Protein AF-T1BMJ0-F1 (afdb_monomer_lite)

Structure (mmCIF, N/CA/C/O backbone):
data_AF-T1BMJ0-F1
#
_entry.id   AF-T1BMJ0-F1
#
loop_
_atom_site.group_PDB
_atom_site.id
_atom_site.type_symbol
_atom_site.label_atom_id
_atom_site.label_alt_id
_atom_site.label_comp_id
_atom_site.label_asym_id
_atom_site.label_entity_id
_atom_site.label_seq_id
_atom_site.pdbx_PDB_ins_code
_atom_site.Cartn_x
_atom_site.Cartn_y
_atom_site.Cartn_z
_atom_site.occupancy
_atom_site.B_iso_or_equiv
_atom_site.auth_seq_id
_atom_site.auth_comp_id
_atom_site.auth_asym_id
_atom_site.auth_atom_id
_atom_site.pdbx_PDB_model_num
ATOM 1 N N . MET A 1 1 ? 2.209 -10.570 15.126 1.00 58.22 1 MET A N 1
ATOM 2 C CA . MET A 1 1 ? 1.593 -9.908 16.295 1.00 58.22 1 MET A CA 1
ATOM 3 C C . MET A 1 1 ? 0.789 -8.749 15.740 1.00 58.22 1 MET A C 1
ATOM 5 O O . MET A 1 1 ? 1.388 -7.776 15.300 1.00 58.22 1 MET A O 1
ATOM 9 N N . GLU A 1 2 ? -0.524 -8.906 15.636 1.00 69.81 2 GLU A N 1
ATOM 10 C CA . GLU A 1 2 ? -1.412 -7.840 15.166 1.00 69.81 2 GLU A CA 1
ATOM 11 C C . GLU A 1 2 ? -1.509 -6.781 16.271 1.00 69.81 2 GLU A C 1
ATOM 13 O O . GLU A 1 2 ? -1.582 -7.116 17.456 1.00 69.81 2 GLU A O 1
ATOM 18 N N . ARG A 1 3 ? -1.397 -5.504 15.903 1.00 81.31 3 ARG A N 1
ATOM 19 C CA . ARG A 1 3 ? -1.438 -4.367 16.831 1.00 81.31 3 ARG A CA 1
ATOM 20 C C . ARG A 1 3 ? -2.395 -3.308 16.278 1.00 81.31 3 ARG A C 1
ATOM 22 O O . ARG A 1 3 ? -2.525 -3.226 15.057 1.00 81.31 3 ARG A O 1
ATOM 29 N N . PRO A 1 4 ? -3.028 -2.492 17.138 1.00 93.50 4 PRO A N 1
ATOM 30 C CA . PRO A 1 4 ? -3.847 -1.375 16.683 1.00 93.50 4 PRO A CA 1
ATOM 31 C C . PRO A 1 4 ? -3.044 -0.428 15.787 1.00 93.50 4 PRO A C 1
ATOM 33 O O . PRO A 1 4 ? -1.879 -0.139 16.072 1.00 93.50 4 PRO A O 1
ATOM 36 N N . ALA A 1 5 ? -3.678 0.066 14.727 1.00 95.94 5 ALA A N 1
ATOM 37 C CA . ALA A 1 5 ? -3.104 1.037 13.807 1.00 95.94 5 ALA A CA 1
ATOM 38 C C . ALA A 1 5 ? -4.186 2.001 13.311 1.00 95.94 5 ALA A C 1
ATOM 40 O O . ALA A 1 5 ? -5.369 1.667 13.292 1.00 95.94 5 ALA A O 1
ATOM 41 N N . ALA A 1 6 ? -3.756 3.188 12.896 1.00 97.06 6 ALA A N 1
ATOM 42 C CA . ALA A 1 6 ? -4.591 4.200 12.267 1.00 97.06 6 ALA A CA 1
ATOM 43 C C . ALA A 1 6 ? -3.889 4.701 11.000 1.00 97.06 6 ALA A C 1
ATOM 45 O O . ALA A 1 6 ? -2.658 4.742 10.952 1.00 9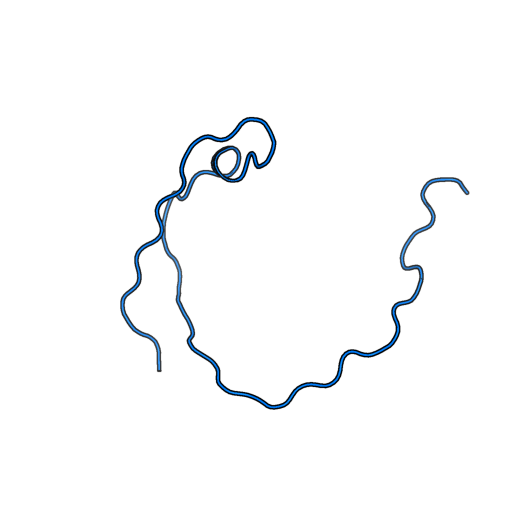7.06 6 ALA A O 1
ATOM 46 N N . LEU A 1 7 ? -4.672 5.073 9.987 1.00 97.38 7 LEU A N 1
ATOM 47 C CA . LEU A 1 7 ? -4.184 5.644 8.735 1.00 97.38 7 LEU A CA 1
ATOM 48 C C . LEU A 1 7 ? -5.053 6.845 8.359 1.00 97.38 7 LEU A C 1
ATOM 50 O O . LEU A 1 7 ? -6.270 6.716 8.252 1.00 97.38 7 LEU A O 1
ATOM 54 N N . GLU A 1 8 ? -4.416 7.990 8.132 1.00 98.06 8 GLU A N 1
ATOM 55 C CA . GLU A 1 8 ? -5.041 9.205 7.613 1.00 98.06 8 GLU A CA 1
ATOM 56 C C . GLU A 1 8 ? -4.346 9.598 6.307 1.00 98.06 8 GLU A C 1
ATOM 58 O O . GLU A 1 8 ? -3.127 9.468 6.177 1.00 98.06 8 GLU A O 1
ATOM 63 N N . LEU A 1 9 ? -5.129 10.049 5.326 1.00 98.25 9 LEU A N 1
ATOM 64 C CA . LEU A 1 9 ? -4.645 10.459 4.013 1.00 98.25 9 LEU A CA 1
ATOM 65 C C . LEU A 1 9 ? -4.997 11.928 3.777 1.00 98.25 9 LEU A C 1
ATOM 67 O O . LEU A 1 9 ? -6.116 12.360 4.048 1.00 98.25 9 LEU A O 1
ATOM 71 N N . HIS A 1 10 ? -4.055 12.681 3.213 1.00 98.06 10 HIS A N 1
ATOM 72 C CA . HIS A 1 10 ? -4.244 14.091 2.880 1.00 98.06 10 HIS A CA 1
ATOM 73 C C . HIS A 1 10 ? -4.299 14.296 1.368 1.00 98.06 10 HIS A C 1
ATOM 75 O O . HIS A 1 10 ? -3.701 13.541 0.600 1.00 98.06 10 HIS A O 1
ATOM 81 N N . GLN A 1 11 ? -5.029 15.328 0.954 1.00 97.88 11 GLN A N 1
ATOM 82 C CA . GLN A 1 11 ? -5.214 15.689 -0.448 1.00 97.88 11 GLN A CA 1
ATOM 83 C C . GLN A 1 11 ? -3.917 16.231 -1.053 1.00 97.88 11 GLN A C 1
ATOM 85 O O . GLN A 1 11 ? -3.270 17.104 -0.472 1.00 97.88 11 GLN A O 1
ATOM 90 N N . HIS A 1 12 ? -3.554 15.739 -2.239 1.00 98.31 12 HIS A N 1
ATOM 91 C CA . HIS A 1 12 ? -2.380 16.209 -2.969 1.00 98.31 12 HIS A CA 1
ATOM 92 C C . HIS A 1 12 ? -2.547 16.034 -4.483 1.00 98.31 12 HIS A C 1
ATOM 94 O O . HIS A 1 12 ? -2.828 14.941 -4.965 1.00 98.31 12 HIS A O 1
ATOM 100 N N . ALA A 1 13 ? -2.289 17.094 -5.253 1.00 96.94 13 ALA A N 1
ATOM 101 C CA . ALA A 1 13 ? -2.543 17.114 -6.698 1.00 96.94 13 ALA A CA 1
ATOM 102 C C . ALA A 1 13 ? -1.708 16.098 -7.505 1.00 96.94 13 ALA A C 1
ATOM 104 O O . ALA A 1 13 ? -2.193 15.542 -8.483 1.00 96.94 13 ALA A O 1
ATOM 105 N N . LEU A 1 14 ? -0.454 15.854 -7.106 1.00 97.75 14 LEU A N 1
ATOM 106 C CA . LEU A 1 14 ? 0.464 14.930 -7.802 1.00 97.75 14 LEU A CA 1
ATOM 107 C C . LEU A 1 14 ? 0.607 13.567 -7.107 1.00 97.75 14 LEU A C 1
ATOM 109 O O . LEU A 1 14 ? 1.382 12.727 -7.550 1.00 97.75 14 LEU A O 1
ATOM 113 N N . ALA A 1 15 ? -0.101 13.367 -5.995 1.00 97.06 15 ALA A N 1
ATOM 114 C CA . ALA A 1 15 ? -0.072 12.127 -5.224 1.00 97.06 15 ALA A CA 1
ATOM 115 C C . ALA A 1 15 ? -1.482 11.864 -4.673 1.00 97.06 15 ALA A C 1
ATOM 117 O O . ALA A 1 15 ? -1.703 12.025 -3.471 1.00 97.06 15 ALA A O 1
ATOM 118 N N . PRO A 1 16 ? -2.444 11.519 -5.548 1.00 96.75 16 PRO A N 1
ATOM 119 C CA . PRO A 1 16 ? -3.867 11.463 -5.218 1.00 96.75 16 PRO A CA 1
ATOM 120 C C . PRO A 1 16 ? -4.224 10.188 -4.435 1.00 96.75 16 PRO A C 1
ATOM 122 O O . PRO A 1 16 ? -5.120 9.431 -4.789 1.00 96.75 16 PRO A O 1
ATOM 125 N N . VAL A 1 17 ? -3.498 9.913 -3.349 1.00 97.31 17 VAL A N 1
ATOM 126 C CA . VAL A 1 17 ? -3.715 8.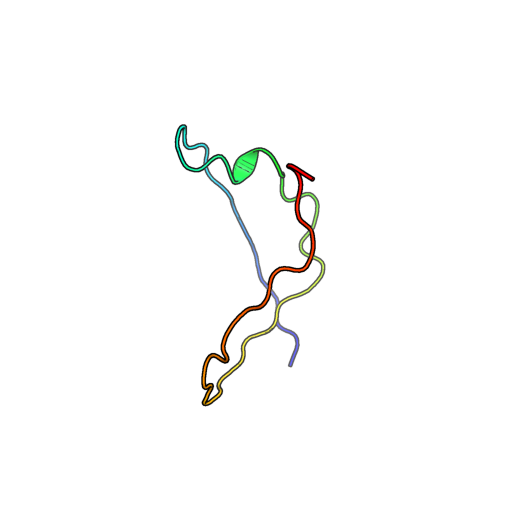727 -2.505 1.00 97.31 17 VAL A CA 1
ATOM 127 C C . VAL A 1 17 ? -5.093 8.741 -1.844 1.00 97.31 17 VAL A C 1
ATOM 129 O O . VAL A 1 17 ? -5.630 7.691 -1.517 1.00 97.31 17 VAL A O 1
ATOM 132 N N . THR A 1 18 ? -5.680 9.924 -1.675 1.00 97.12 18 THR A N 1
ATOM 133 C CA . THR A 1 18 ? -6.998 10.135 -1.073 1.00 97.12 18 THR A CA 1
ATOM 134 C C . 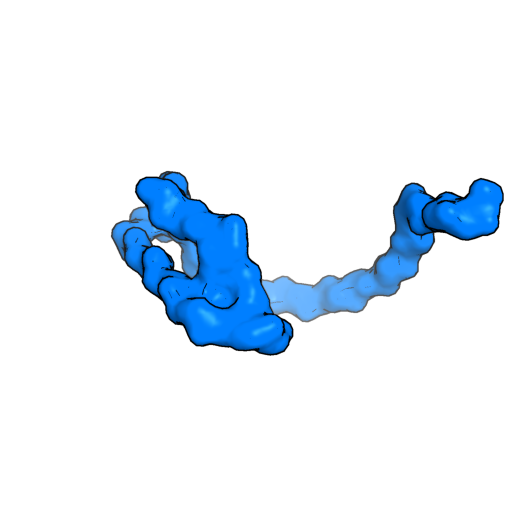THR A 1 18 ? -8.163 9.770 -1.998 1.00 97.12 18 THR A C 1
ATOM 136 O O . THR A 1 18 ? -9.280 9.634 -1.502 1.00 97.12 18 THR A O 1
ATOM 139 N N . ASP A 1 19 ? -7.926 9.578 -3.302 1.00 97.62 19 ASP A N 1
ATOM 140 C CA . ASP A 1 19 ? -8.950 9.110 -4.253 1.00 97.62 19 ASP A CA 1
ATOM 141 C C . ASP A 1 19 ? -9.439 7.692 -3.908 1.00 97.62 19 ASP A C 1
ATOM 143 O O . ASP A 1 19 ? -10.540 7.291 -4.284 1.00 97.62 19 ASP A O 1
ATOM 147 N N . LEU A 1 20 ? -8.632 6.946 -3.145 1.00 97.88 20 LEU A N 1
ATOM 148 C CA . LEU A 1 20 ? -9.005 5.700 -2.484 1.00 97.88 20 LEU A CA 1
ATOM 149 C C . LEU A 1 20 ? -9.170 5.962 -0.975 1.00 97.88 20 LEU A C 1
ATOM 151 O O . LEU A 1 20 ? -8.209 5.816 -0.215 1.00 97.88 20 LEU A O 1
ATOM 155 N N . PRO A 1 21 ? -10.364 6.376 -0.514 1.00 96.94 21 PRO A N 1
ATOM 156 C CA . PRO A 1 21 ? -10.562 6.761 0.876 1.00 96.94 21 PRO A CA 1
ATOM 157 C C . PRO A 1 21 ? -10.469 5.555 1.816 1.00 96.94 21 PRO A C 1
ATOM 159 O O . PRO A 1 21 ? -10.970 4.466 1.523 1.00 96.94 21 PRO A O 1
ATOM 162 N N . VAL A 1 22 ? -9.878 5.768 2.994 1.00 97.56 22 VAL A N 1
ATOM 163 C CA . VAL A 1 22 ? -9.863 4.768 4.068 1.00 97.56 22 VAL A CA 1
ATOM 164 C C . VAL A 1 22 ? 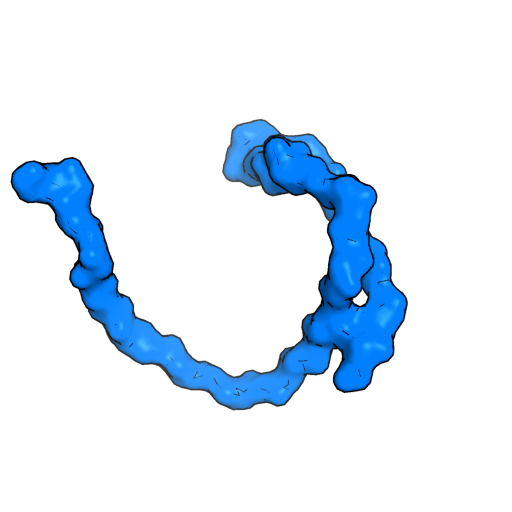-11.264 4.681 4.672 1.00 97.56 22 VAL A C 1
ATOM 166 O O . VAL A 1 22 ? -11.679 5.569 5.411 1.00 97.56 22 VAL A O 1
ATOM 169 N N . LEU A 1 23 ? -11.995 3.614 4.347 1.00 98.00 23 LEU A N 1
ATOM 170 C CA . LEU A 1 23 ? -13.291 3.315 4.968 1.00 98.00 23 LEU A CA 1
ATOM 171 C C . LEU A 1 23 ? -13.108 2.628 6.326 1.00 98.00 23 LEU A C 1
ATOM 173 O O . LEU A 1 23 ? -13.819 2.929 7.279 1.00 98.00 23 LEU A O 1
ATOM 177 N N . GLU A 1 24 ? -12.137 1.717 6.404 1.00 97.31 24 GLU A N 1
ATOM 178 C CA . GLU A 1 24 ? -11.818 0.932 7.594 1.00 97.31 24 GLU A CA 1
ATOM 179 C C . GLU A 1 24 ? -10.368 0.423 7.521 1.00 97.31 24 GLU A C 1
ATOM 181 O O . GLU A 1 24 ? -9.877 0.065 6.447 1.00 97.31 24 GLU A O 1
ATOM 186 N N . VAL A 1 25 ? -9.680 0.357 8.665 1.00 96.50 25 VAL A N 1
ATOM 187 C CA . VAL A 1 25 ? -8.384 -0.328 8.791 1.00 96.50 25 VAL A CA 1
ATOM 188 C C . VAL A 1 25 ? -8.639 -1.795 9.142 1.00 96.50 25 VAL A C 1
ATOM 190 O O . VAL A 1 25 ? -8.968 -2.107 10.281 1.00 96.50 25 VAL A O 1
ATOM 193 N N . VAL A 1 26 ? -8.468 -2.698 8.172 1.00 96.62 26 VAL A N 1
ATOM 194 C CA . VAL A 1 26 ? -8.764 -4.135 8.351 1.00 96.62 26 VAL A CA 1
ATOM 195 C C . VAL A 1 26 ? -7.690 -4.856 9.176 1.00 96.62 26 VAL A C 1
ATOM 197 O O . VAL A 1 26 ? -8.004 -5.702 10.009 1.00 96.62 26 VAL A O 1
ATOM 200 N N . SER A 1 27 ? -6.410 -4.554 8.948 1.00 95.75 27 SER A N 1
ATOM 201 C CA . SER A 1 27 ? -5.288 -5.148 9.684 1.00 95.75 27 SER A CA 1
ATOM 202 C C . SER A 1 27 ? -4.016 -4.309 9.540 1.00 95.75 27 SER A C 1
ATOM 204 O O . SER A 1 27 ? -3.925 -3.427 8.684 1.00 95.75 27 SER A O 1
ATOM 206 N N . ALA A 1 28 ? -3.017 -4.582 10.384 1.00 96.06 28 ALA A N 1
ATOM 207 C CA . ALA A 1 28 ? -1.696 -3.968 10.302 1.00 96.06 28 ALA A CA 1
ATOM 208 C C . ALA A 1 28 ? -0.600 -4.953 10.727 1.00 96.06 28 ALA A C 1
ATOM 210 O O . ALA A 1 28 ? -0.755 -5.706 11.693 1.00 96.06 28 ALA A O 1
ATOM 211 N N . VAL A 1 29 ? 0.531 -4.922 10.018 1.00 95.38 29 VAL A N 1
ATOM 212 C CA . VAL A 1 29 ? 1.689 -5.786 10.275 1.00 95.38 29 VAL A CA 1
ATOM 213 C C . VAL A 1 29 ? 2.966 -4.951 10.270 1.00 95.38 29 VAL A C 1
ATOM 215 O O . VAL A 1 29 ? 3.170 -4.110 9.401 1.00 95.38 29 VAL A O 1
ATOM 218 N N . HIS A 1 30 ? 3.847 -5.216 11.234 1.00 95.00 30 HIS A N 1
ATOM 219 C CA . HIS A 1 30 ? 5.212 -4.699 11.270 1.00 95.00 30 HIS A CA 1
ATOM 220 C C . HIS A 1 30 ? 6.189 -5.863 11.060 1.00 95.00 30 HIS A C 1
ATOM 222 O O . HIS A 1 30 ? 6.127 -6.850 11.796 1.00 95.00 30 HIS A O 1
ATOM 228 N N . VAL A 1 31 ? 7.060 -5.760 10.050 1.00 94.94 31 VAL A N 1
ATOM 229 C CA . VAL A 1 31 ? 7.968 -6.833 9.606 1.00 94.94 31 VAL A CA 1
ATOM 230 C C . VAL A 1 31 ? 9.413 -6.335 9.605 1.00 94.94 31 VAL A C 1
ATOM 232 O O . VAL A 1 31 ? 9.679 -5.227 9.150 1.00 94.94 31 VAL A O 1
ATOM 235 N N . LEU A 1 32 ? 10.339 -7.179 10.066 1.00 97.81 32 LEU A N 1
ATOM 236 C CA . LEU A 1 32 ? 11.786 -6.984 9.960 1.00 97.81 32 LEU A CA 1
ATOM 237 C C . LEU A 1 32 ? 12.369 -8.139 9.135 1.00 97.81 32 LEU A C 1
ATOM 239 O O . LEU A 1 32 ? 12.121 -9.296 9.472 1.00 97.81 32 LEU A O 1
ATOM 243 N N . THR A 1 33 ? 13.098 -7.843 8.056 1.00 97.62 33 THR A N 1
ATOM 244 C CA . THR A 1 33 ? 13.643 -8.871 7.153 1.00 97.62 33 THR A CA 1
ATOM 245 C C . THR A 1 33 ? 14.863 -8.380 6.382 1.00 97.62 33 THR A C 1
ATOM 247 O O . THR A 1 33 ? 14.954 -7.196 6.059 1.00 97.62 33 THR A O 1
ATOM 250 N N . ASP A 1 34 ? 15.729 -9.317 5.999 1.00 98.44 34 ASP A N 1
ATOM 251 C CA . ASP A 1 34 ? 16.660 -9.149 4.882 1.00 98.44 34 ASP A CA 1
ATOM 252 C C . ASP A 1 34 ? 15.935 -9.505 3.575 1.00 98.44 34 ASP A C 1
ATOM 254 O O . ASP A 1 34 ? 15.155 -10.462 3.539 1.00 98.44 34 ASP A O 1
ATOM 258 N N . LEU A 1 35 ? 16.144 -8.736 2.502 1.00 97.94 35 LEU A N 1
ATOM 259 C CA . LEU A 1 35 ? 15.487 -8.968 1.212 1.00 97.94 35 LEU A CA 1
ATOM 260 C C . LEU A 1 35 ? 16.399 -8.589 0.039 1.00 97.94 35 LEU A C 1
ATOM 262 O O . LEU A 1 35 ? 17.041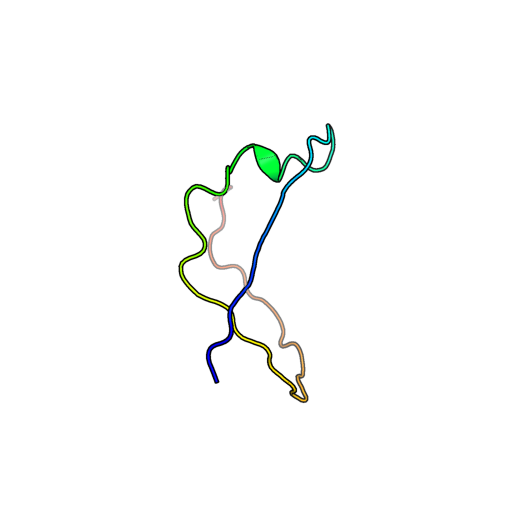 -7.544 0.048 1.00 97.94 35 LEU A O 1
ATOM 266 N N . THR A 1 36 ? 16.412 -9.428 -1.000 1.00 98.00 36 THR A N 1
ATOM 267 C CA . THR A 1 36 ? 17.016 -9.125 -2.308 1.00 98.00 36 THR A CA 1
ATOM 268 C C . THR A 1 36 ? 15.915 -8.997 -3.358 1.00 98.00 36 THR A C 1
ATOM 270 O O . THR A 1 36 ? 15.052 -9.869 -3.458 1.00 98.00 36 THR A O 1
ATOM 273 N N . LEU A 1 37 ? 15.947 -7.926 -4.156 1.00 97.81 37 LEU A N 1
ATOM 274 C CA . LEU A 1 37 ? 14.984 -7.701 -5.234 1.00 97.81 37 LEU A CA 1
ATOM 275 C C . LEU A 1 37 ? 15.397 -8.468 -6.501 1.00 97.81 37 LEU A C 1
ATOM 277 O O . LEU A 1 37 ? 16.473 -8.237 -7.050 1.00 97.81 37 LEU A O 1
ATOM 281 N N . GLY A 1 38 ? 14.539 -9.377 -6.967 1.00 97.12 38 GLY A N 1
ATOM 282 C CA . GLY A 1 38 ? 14.740 -10.112 -8.219 1.00 97.12 38 GLY A CA 1
ATOM 283 C C . GLY A 1 38 ? 14.417 -9.285 -9.471 1.00 97.12 38 GLY A C 1
ATOM 284 O O . GLY A 1 38 ? 13.785 -8.233 -9.395 1.00 97.12 38 GLY A O 1
ATOM 285 N N . LEU A 1 39 ? 14.817 -9.785 -10.643 1.00 98.00 39 LEU A N 1
ATOM 286 C CA . LEU A 1 39 ? 14.484 -9.165 -11.930 1.00 98.00 39 LEU A CA 1
ATOM 287 C C . LEU A 1 39 ? 13.003 -9.377 -12.291 1.00 98.00 39 LEU A C 1
ATOM 289 O O . LEU A 1 39 ? 12.461 -10.471 -12.124 1.00 98.00 39 LEU A O 1
ATOM 293 N N . GLY A 1 40 ? 12.364 -8.330 -12.819 1.00 96.75 40 GLY A N 1
ATOM 294 C CA . GLY A 1 40 ? 10.995 -8.385 -13.339 1.00 96.75 40 GLY A CA 1
ATOM 295 C C . GLY A 1 40 ? 10.901 -9.021 -14.732 1.00 96.75 40 GLY A C 1
ATOM 296 O O . GLY A 1 40 ? 11.898 -9.173 -15.435 1.00 96.75 40 GLY A O 1
ATOM 297 N N . ARG A 1 41 ? 9.679 -9.367 -15.149 1.00 97.69 41 ARG A N 1
ATOM 298 C CA . ARG A 1 41 ? 9.352 -9.863 -16.498 1.00 97.69 41 ARG A CA 1
ATOM 299 C C . ARG A 1 41 ? 8.060 -9.223 -16.999 1.00 97.69 41 ARG A C 1
ATOM 301 O O . ARG A 1 41 ? 7.204 -8.874 -16.187 1.00 97.69 41 ARG A O 1
ATOM 308 N N . VAL A 1 42 ? 7.902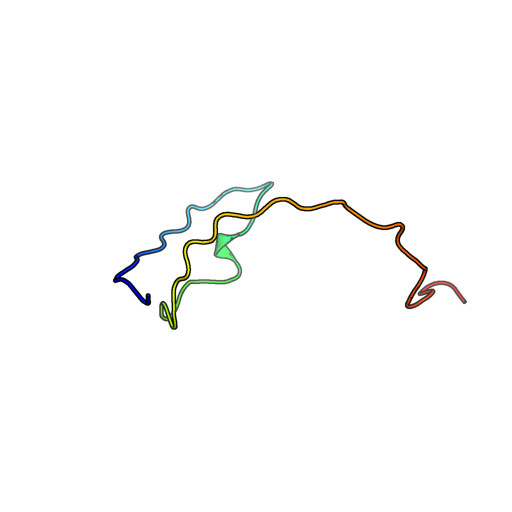 -9.102 -18.316 1.00 97.19 42 VAL A N 1
ATOM 309 C CA . VAL A 1 42 ? 6.661 -8.597 -18.923 1.00 97.19 42 VAL A CA 1
ATOM 310 C C . VAL A 1 42 ? 5.537 -9.603 -18.665 1.00 97.19 42 VAL A C 1
ATOM 312 O O . VAL A 1 42 ? 5.650 -10.766 -19.046 1.00 97.19 42 VAL A O 1
ATOM 315 N N . ALA A 1 43 ? 4.477 -9.168 -17.982 1.00 97.12 43 ALA A N 1
ATOM 316 C CA . ALA A 1 43 ? 3.300 -9.998 -17.705 1.00 97.12 43 ALA A CA 1
ATOM 317 C C . ALA A 1 43 ? 2.190 -9.804 -18.747 1.00 97.12 43 ALA A C 1
ATOM 319 O O . ALA A 1 43 ? 1.427 -10.728 -19.016 1.00 97.12 43 ALA A O 1
ATOM 320 N N . HIS A 1 44 ? 2.102 -8.603 -19.317 1.00 96.94 44 HIS A N 1
ATOM 321 C CA . HIS A 1 44 ? 1.111 -8.239 -20.317 1.00 96.94 44 HIS A CA 1
ATOM 322 C C . HIS A 1 44 ? 1.675 -7.127 -21.206 1.00 96.94 44 HIS A C 1
ATOM 324 O O . HIS A 1 44 ? 2.224 -6.153 -20.685 1.00 96.94 44 HIS A O 1
ATOM 330 N N . ASP A 1 45 ? 1.555 -7.294 -22.521 1.00 96.44 45 ASP A N 1
ATOM 331 C CA . ASP A 1 45 ? 1.890 -6.275 -23.514 1.00 96.44 45 ASP A CA 1
ATOM 332 C C . ASP A 1 45 ? 0.590 -5.641 -24.016 1.00 96.44 45 ASP A C 1
ATOM 334 O O . ASP A 1 45 ? -0.198 -6.287 -24.701 1.00 96.44 45 ASP A O 1
ATOM 338 N N . TYR A 1 46 ? 0.351 -4.392 -23.620 1.00 96.31 46 TYR A N 1
ATOM 339 C CA . TYR A 1 46 ? -0.872 -3.658 -23.955 1.00 96.31 46 TYR A CA 1
ATOM 340 C C . TYR A 1 46 ? -0.889 -3.128 -25.400 1.00 96.31 46 TYR A C 1
ATOM 342 O O . TYR A 1 46 ? -1.897 -2.554 -25.808 1.00 96.31 46 TYR A O 1
ATOM 350 N N . LEU A 1 47 ? 0.215 -3.255 -26.147 1.00 95.88 47 LEU A N 1
ATOM 351 C CA . LEU A 1 47 ? 0.372 -2.697 -27.497 1.00 95.88 47 LEU A CA 1
ATOM 352 C C . LEU A 1 47 ? 0.446 -3.762 -28.605 1.00 95.88 47 LEU A C 1
ATOM 354 O O . LEU A 1 47 ? 0.676 -3.396 -29.760 1.00 95.88 47 LEU A O 1
ATOM 358 N N . ALA A 1 48 ? 0.290 -5.043 -28.260 1.00 83.19 48 ALA A N 1
ATOM 359 C CA . ALA A 1 48 ? 0.299 -6.160 -29.206 1.00 83.19 48 ALA A CA 1
ATOM 360 C C . ALA A 1 48 ? -0.980 -6.257 -30.055 1.00 83.19 48 ALA A C 1
ATOM 362 O O . ALA A 1 48 ? -2.066 -5.868 -29.565 1.00 83.19 48 ALA A O 1
#

InterPro domains:
  IPR010451 Acetoacetate decarboxylase [PF06314] (2-47)
  IPR023375 Acetoacetate decarboxylase domain superfamily [G3DSA:2.40.400.10] (1-48)
  IPR023375 Acetoacetate decarboxylase domain superfamily [SSF160104] (4-48)

Foldseek 3Di:
DWDDDDDDDDDDPVCHPCVPPPPDDPTDDDDDDDDDDDDDDDPDDPPD

Secondary structure (DSSP, 8-state):
------------TT--GGGS--S-------------PPPP-----TT-

pLDDT: mean 95.05, std 7.28, range [58.22, 98.44]

Organism: NCBI:txid410659

Sequence (48 aa):
MERPAALELHQHALAPVTDLPVLEVVSAVHVLTDLTLGLGRVAHDYLA

Radius of gyration: 17.1 Å; chains: 1; bounding box: 30×27×46 Å